Protein AF-0000000087218357 (afdb_homodimer)

Secondary structure (DSSP, 8-state):
--TTHHHHHHHHHHHS----PPPHHHHHHHHHHHHHHHHHHHHHHHHHHHHH-----SS--HHHHHHHHHHHTTEEE-TT--EEE-----/--TTHHHHHHHHHHHS----PPPHHHHHHHHHHHHHHHHHHHHHHHHHHHHH-----SS--HHHHHHHHHHHTTEEE-TT--EEE--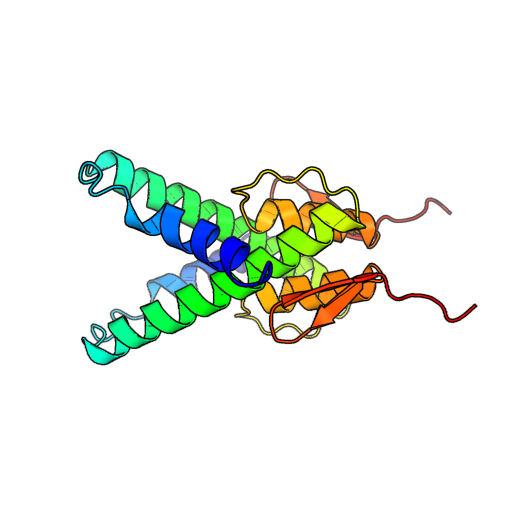---

InterPro domains:
  IPR008540 BES1/BZR1 plant transcription factor, N-terminal [PF05687] (18-88)
  IPR033264 BZR family [PTHR31506] (5-88)

Sequence (180 aa):
MTSGAARAAAAAEAEAGLGRTPTWKERENNKRRERRRRAIAAKIFTGLRALGNYKLPKHCDNNEVLKELCREAGWVVEDDGTTYRKVSARMTSGAARAAAAAEAEAGLGRTPTWKERENNKRRERRRRAIAAKIFTGLRALGNYKLPKHCDNNEVLKELCREAGWVVEDDGTTYRKVSAR

Structure (mmCIF, N/CA/C/O backbone):
data_AF-0000000087218357-model_v1
#
loop_
_entity.id
_entity.type
_entity.pdbx_description
1 polymer 'Protein BZR1 homolog'
#
loop_
_atom_site.group_PDB
_atom_site.id
_atom_site.type_symbol
_atom_site.label_atom_id
_atom_site.label_alt_id
_atom_site.label_comp_id
_atom_site.label_asym_id
_atom_site.label_entity_id
_atom_site.label_seq_id
_atom_site.pdbx_PDB_ins_code
_atom_site.Cartn_x
_atom_site.Cartn_y
_atom_site.Cartn_z
_atom_site.occupancy
_atom_site.B_iso_or_equiv
_atom_site.auth_seq_id
_atom_site.auth_comp_id
_atom_site.auth_asym_id
_atom_site.auth_atom_id
_atom_site.pdbx_PDB_model_num
ATOM 1 N N . MET A 1 1 ? 27.578 4.648 -10.094 1 33.69 1 MET A N 1
ATOM 2 C CA . MET A 1 1 ? 27.125 6.039 -10.156 1 33.69 1 MET A CA 1
ATOM 3 C C . MET A 1 1 ? 25.609 6.109 -10.32 1 33.69 1 MET A C 1
ATOM 5 O O . MET A 1 1 ? 25.031 7.199 -10.297 1 33.69 1 MET A O 1
ATOM 9 N N . THR A 1 2 ? 24.969 5.023 -10.875 1 43.56 2 THR A N 1
ATOM 10 C CA . THR A 1 2 ? 23.609 5.082 -11.383 1 43.56 2 THR A CA 1
ATOM 11 C C . THR A 1 2 ? 22.594 4.891 -10.258 1 43.56 2 THR A C 1
ATOM 13 O O . THR A 1 2 ? 21.391 4.883 -10.492 1 43.56 2 THR A O 1
ATOM 16 N N . SER A 1 3 ? 23.094 4.523 -9.156 1 44.88 3 SER A N 1
ATOM 17 C CA . SER A 1 3 ? 22.219 4.035 -8.102 1 44.88 3 SER A CA 1
ATOM 18 C C . SER A 1 3 ? 21.516 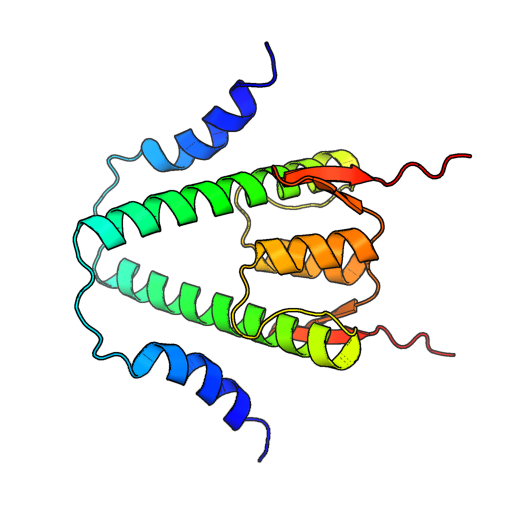5.188 -7.391 1 44.88 3 SER A C 1
ATOM 20 O O . SER A 1 3 ? 20.469 4.992 -6.754 1 44.88 3 SER A O 1
ATOM 22 N N . GLY A 1 4 ? 22.078 6.305 -7.32 1 38.72 4 GLY A N 1
ATOM 23 C CA . GLY A 1 4 ? 21.656 7.453 -6.531 1 38.72 4 GLY A CA 1
ATOM 24 C C . GLY A 1 4 ? 20.484 8.188 -7.133 1 38.72 4 GLY A C 1
ATOM 25 O O . GLY A 1 4 ? 19.766 8.914 -6.43 1 38.72 4 GLY A O 1
ATOM 26 N N . ALA A 1 5 ? 20.453 8.148 -8.523 1 44.22 5 ALA A N 1
ATOM 27 C CA . ALA A 1 5 ? 19.531 9.055 -9.195 1 44.22 5 ALA A CA 1
ATOM 28 C C . ALA A 1 5 ? 18.078 8.656 -8.922 1 44.22 5 ALA A C 1
ATOM 30 O O . ALA A 1 5 ? 17.188 9.5 -8.93 1 44.22 5 ALA A O 1
ATOM 31 N N . ALA A 1 6 ? 17.953 7.281 -8.898 1 40.69 6 ALA A N 1
ATOM 32 C CA . ALA A 1 6 ? 16.578 6.84 -8.781 1 40.69 6 ALA A CA 1
ATOM 33 C C . ALA A 1 6 ? 16.016 7.172 -7.398 1 40.69 6 ALA A C 1
ATOM 35 O O . ALA A 1 6 ? 14.789 7.254 -7.223 1 40.69 6 ALA A O 1
ATOM 36 N N . ARG A 1 7 ? 16.797 7.215 -6.379 1 40.66 7 ARG A N 1
ATOM 37 C CA . ARG A 1 7 ? 16.391 7.609 -5.035 1 40.66 7 ARG A CA 1
ATOM 38 C C . ARG A 1 7 ? 15.93 9.062 -5.004 1 40.66 7 ARG A C 1
ATOM 40 O O . ARG A 1 7 ? 14.953 9.398 -4.328 1 40.66 7 ARG A O 1
ATOM 47 N N . ALA A 1 8 ? 16.719 9.898 -5.664 1 42.72 8 ALA A N 1
ATOM 48 C CA . ALA A 1 8 ? 16.5 11.344 -5.656 1 42.72 8 ALA A CA 1
ATOM 49 C C . ALA A 1 8 ? 15.18 11.703 -6.32 1 42.72 8 ALA A C 1
ATOM 51 O O . ALA A 1 8 ? 14.5 12.641 -5.887 1 42.72 8 ALA A O 1
ATOM 52 N N . ALA A 1 9 ? 14.945 10.914 -7.387 1 42.03 9 ALA A N 1
ATOM 53 C CA . ALA A 1 9 ? 13.773 11.359 -8.141 1 42.03 9 ALA A CA 1
ATOM 54 C C . ALA A 1 9 ? 12.5 11.148 -7.332 1 42.03 9 ALA A C 1
ATOM 56 O O . ALA A 1 9 ? 11.562 11.953 -7.422 1 42.03 9 ALA A O 1
ATOM 57 N N . ALA A 1 10 ? 12.43 10.07 -6.574 1 41.78 10 ALA A N 1
ATOM 58 C CA . ALA A 1 10 ? 11.188 9.852 -5.832 1 41.78 10 ALA A CA 1
ATOM 59 C C . ALA A 1 10 ? 11.016 10.891 -4.73 1 41.78 10 ALA A C 1
ATOM 61 O O . ALA A 1 10 ? 9.898 11.359 -4.48 1 41.78 10 ALA A O 1
ATOM 62 N N . ALA A 1 11 ? 12.125 11.219 -4.039 1 38.56 11 ALA A N 1
ATOM 63 C CA . ALA A 1 11 ? 12.078 12.266 -3.023 1 38.56 11 ALA A CA 1
ATOM 64 C C . ALA A 1 11 ? 11.734 13.617 -3.645 1 38.56 11 ALA A C 1
ATOM 66 O O . ALA A 1 11 ? 11.031 14.422 -3.037 1 38.56 11 ALA A O 1
ATOM 67 N N . ALA A 1 12 ? 12.477 13.906 -4.758 1 41.25 12 ALA A N 1
ATOM 68 C CA . ALA A 1 12 ? 12.305 15.203 -5.398 1 41.25 12 ALA A CA 1
ATOM 69 C C . ALA A 1 12 ? 10.844 15.461 -5.754 1 41.25 12 ALA A C 1
ATOM 71 O O . ALA A 1 12 ? 10.406 16.609 -5.852 1 41.25 12 ALA A O 1
ATOM 72 N N . GLU A 1 13 ? 10.203 14.406 -6.055 1 41.22 13 GLU A N 1
ATOM 73 C CA . GLU A 1 13 ? 8.828 14.75 -6.422 1 41.22 13 GLU A CA 1
ATOM 74 C C . GLU A 1 13 ? 8.062 15.305 -5.223 1 41.22 13 GLU A C 1
ATOM 76 O O . GLU A 1 13 ? 7.117 16.078 -5.391 1 41.22 13 GLU A O 1
ATOM 81 N N . ALA A 1 14 ? 8.398 14.906 -3.998 1 43.09 14 ALA A N 1
ATOM 82 C CA . ALA A 1 14 ? 7.68 15.508 -2.875 1 43.09 14 ALA A CA 1
ATOM 83 C C . ALA A 1 14 ? 8.102 16.969 -2.668 1 43.09 14 ALA A C 1
ATOM 85 O O . ALA A 1 14 ? 7.438 17.719 -1.951 1 43.09 14 ALA A O 1
ATOM 86 N N . GLU A 1 15 ? 9.398 17.281 -2.789 1 40.78 15 GLU A N 1
ATOM 87 C CA . GLU A 1 15 ? 9.945 18.594 -2.426 1 40.78 15 GLU A CA 1
ATOM 88 C C . GLU A 1 15 ? 9.289 19.703 -3.236 1 40.78 15 GLU A C 1
ATOM 90 O O . GLU A 1 15 ? 9.234 20.859 -2.791 1 40.78 15 GLU A O 1
ATOM 95 N N . ALA A 1 16 ? 9.523 19.641 -4.598 1 44.31 16 ALA A N 1
ATOM 96 C CA . ALA A 1 16 ? 9.484 20.922 -5.289 1 44.31 16 ALA A CA 1
ATOM 97 C C . ALA A 1 16 ? 8.336 21.781 -4.766 1 44.31 16 ALA A C 1
ATOM 99 O O . ALA A 1 16 ? 8.398 23.016 -4.84 1 44.31 16 ALA A O 1
ATOM 100 N N . GLY A 1 1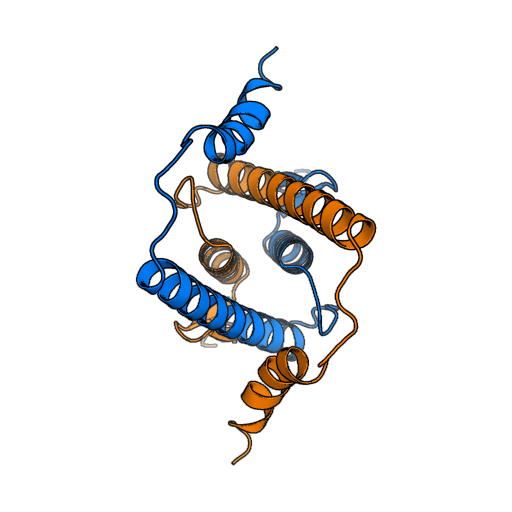7 ? 6.949 21.594 -4.996 1 41.16 17 GLY A N 1
ATOM 101 C CA . GLY A 1 17 ? 6.043 22.703 -5.164 1 41.16 17 GLY A CA 1
ATOM 102 C C . GLY A 1 17 ? 5.832 23.5 -3.891 1 41.16 17 GLY A C 1
ATOM 103 O O . GLY A 1 17 ? 5.406 22.953 -2.873 1 41.16 17 GLY A O 1
ATOM 104 N N . LEU A 1 18 ? 6.637 24.328 -3.484 1 52.28 18 LEU A N 1
ATOM 105 C CA . LEU A 1 18 ? 6.16 25.516 -2.795 1 52.28 18 LEU A CA 1
ATOM 106 C C . LEU A 1 18 ? 4.66 25.703 -3.006 1 52.28 18 LEU A C 1
ATOM 108 O O . LEU A 1 18 ? 4.242 26.594 -3.758 1 52.28 18 LEU A O 1
ATOM 112 N N . GLY A 1 19 ? 4.051 24.672 -3.461 1 58.75 19 GLY A N 1
ATOM 113 C CA . GLY A 1 19 ? 2.73 24.641 -4.07 1 58.75 19 GLY A CA 1
ATOM 114 C C . GLY A 1 19 ? 1.663 25.281 -3.199 1 58.75 19 GLY A C 1
ATOM 115 O O . GLY A 1 19 ? 1.905 25.578 -2.029 1 58.75 19 GLY A O 1
ATOM 116 N N . ARG A 1 20 ? 0.729 25.875 -3.848 1 81.94 20 ARG A N 1
ATOM 117 C CA . ARG A 1 20 ? -0.476 26.469 -3.275 1 81.94 20 ARG A CA 1
ATOM 118 C C . ARG A 1 20 ? -1.025 25.609 -2.143 1 81.94 20 ARG A C 1
ATOM 120 O O . ARG A 1 20 ? -0.917 24.375 -2.18 1 81.94 20 ARG A O 1
ATOM 127 N N . THR A 1 21 ? -1.137 26.359 -1.092 1 88.25 21 THR A N 1
ATOM 128 C CA . THR A 1 21 ? -1.804 25.688 0.011 1 88.25 21 THR A CA 1
ATOM 129 C C . THR A 1 21 ? -3.143 25.109 -0.441 1 88.25 21 THR A C 1
ATOM 131 O O . THR A 1 21 ? -3.934 25.797 -1.09 1 88.25 21 THR A O 1
ATOM 134 N N . PRO A 1 22 ? -3.279 23.891 -0.195 1 87.56 22 PRO A N 1
ATOM 135 C CA . PRO A 1 22 ? -4.574 23.312 -0.557 1 87.56 22 PRO A CA 1
ATOM 136 C C . PRO A 1 22 ? -5.75 24.047 0.081 1 87.56 22 PRO A C 1
ATOM 138 O O . PRO A 1 22 ? -5.625 24.578 1.191 1 87.56 22 PRO A O 1
ATOM 141 N N . THR A 1 23 ? -6.715 24.125 -0.634 1 94.19 23 THR A N 1
ATOM 142 C CA . THR A 1 23 ? -7.949 24.688 -0.096 1 94.19 23 THR A CA 1
ATOM 143 C C . THR A 1 23 ? -8.602 23.719 0.893 1 94.19 23 THR A C 1
ATOM 145 O O . THR A 1 23 ? -8.195 22.562 0.986 1 94.19 23 THR A O 1
ATOM 148 N N . TRP A 1 24 ? -9.484 24.328 1.703 1 93.81 24 TRP A N 1
ATOM 149 C CA . TRP A 1 24 ? -10.234 23.484 2.635 1 93.81 24 TRP A CA 1
ATOM 150 C C . TRP A 1 24 ? -10.906 22.328 1.905 1 93.81 24 TRP A C 1
ATOM 152 O O . TRP A 1 24 ? -10.844 21.188 2.361 1 93.81 24 TRP A O 1
ATOM 162 N N . LYS A 1 25 ? -11.547 22.672 0.76 1 96.19 25 LYS A N 1
ATOM 163 C CA . LYS A 1 25 ? -12.219 21.672 -0.047 1 96.19 25 LYS A CA 1
ATOM 164 C C . LYS A 1 25 ? -11.25 20.562 -0.477 1 96.19 25 LYS A C 1
ATOM 166 O O . LYS A 1 25 ? -11.594 19.391 -0.444 1 96.19 25 LYS A O 1
ATOM 171 N N . GLU A 1 26 ? -10.094 20.844 -0.953 1 93.44 26 GLU A N 1
ATOM 172 C CA . GLU A 1 26 ? -9.07 19.875 -1.363 1 93.44 26 GLU A CA 1
ATOM 173 C C . GLU A 1 26 ? -8.641 19 -0.193 1 93.44 26 GLU A C 1
ATOM 175 O O . GLU A 1 26 ? -8.43 17.797 -0.359 1 93.44 26 GLU A O 1
ATOM 180 N N . ARG A 1 27 ? -8.641 19.578 0.951 1 93.44 27 ARG A N 1
ATOM 181 C CA . ARG A 1 27 ? -8.242 18.812 2.133 1 93.44 27 ARG A CA 1
ATOM 182 C C . ARG A 1 27 ? -9.297 17.781 2.496 1 93.44 27 ARG A C 1
ATOM 184 O O . ARG A 1 27 ? -8.969 16.641 2.846 1 93.44 27 ARG A O 1
ATOM 191 N N . GLU A 1 28 ? -10.445 18.281 2.443 1 94.94 28 GLU A N 1
ATOM 192 C CA . GLU A 1 28 ? -11.547 17.375 2.738 1 94.94 28 GLU A CA 1
ATOM 193 C C . GLU A 1 28 ? -11.617 16.234 1.712 1 94.94 28 GLU A C 1
ATOM 195 O O . GLU A 1 28 ? -11.844 15.086 2.066 1 94.94 28 GLU A O 1
ATOM 200 N N . ASN A 1 29 ? -11.477 16.594 0.501 1 95.81 29 ASN A N 1
ATOM 201 C CA . ASN A 1 29 ? -11.461 15.586 -0.558 1 95.81 29 ASN A CA 1
ATOM 202 C C . ASN A 1 29 ? -10.328 14.578 -0.358 1 95.81 29 ASN A C 1
ATOM 204 O O . ASN A 1 29 ? -10.516 13.375 -0.562 1 95.81 29 ASN A O 1
ATOM 208 N N . ASN A 1 30 ? -9.242 15.078 -0.016 1 91.56 30 ASN A N 1
ATOM 209 C CA . ASN A 1 30 ? -8.102 14.211 0.259 1 91.56 30 ASN A CA 1
ATOM 210 C C . ASN A 1 30 ? -8.406 13.227 1.391 1 91.56 30 ASN A C 1
ATOM 212 O O . ASN A 1 30 ? -8.062 12.047 1.302 1 91.56 30 ASN A O 1
ATOM 216 N N . LYS A 1 31 ? -9.031 13.688 2.389 1 93.75 31 LYS A N 1
ATOM 217 C CA . LYS A 1 31 ? -9.406 12.828 3.508 1 93.75 31 LYS A CA 1
ATOM 218 C C . LYS A 1 31 ? -10.344 11.711 3.059 1 93.75 31 LYS A C 1
ATOM 220 O O . LYS A 1 31 ? -10.18 10.555 3.449 1 93.75 31 LYS A O 1
ATOM 225 N N . ARG A 1 32 ? -11.258 12.102 2.26 1 95.44 32 ARG A N 1
ATOM 226 C CA . ARG A 1 32 ? -12.234 11.141 1.769 1 95.44 32 ARG A CA 1
ATOM 227 C C . ARG A 1 32 ? -11.57 10.078 0.898 1 95.44 32 ARG A C 1
ATOM 229 O O . ARG A 1 32 ? -11.859 8.891 1.029 1 95.44 32 ARG A O 1
ATOM 236 N N . ARG A 1 33 ? -10.75 10.469 0.034 1 93.56 33 ARG A N 1
ATOM 237 C CA . ARG A 1 33 ? -10.039 9.547 -0.845 1 93.56 33 ARG A CA 1
ATOM 238 C C . ARG A 1 33 ? -9.18 8.578 -0.04 1 93.56 33 ARG A C 1
ATOM 240 O O . ARG A 1 33 ? -9.188 7.375 -0.304 1 93.56 33 ARG A O 1
ATOM 247 N N . GLU A 1 34 ? -8.508 9.18 0.936 1 90.88 34 GLU A N 1
ATOM 248 C CA . GLU A 1 34 ? -7.637 8.359 1.773 1 90.88 34 GLU A CA 1
ATOM 249 C C . GLU A 1 34 ? -8.438 7.332 2.566 1 90.88 34 GLU A C 1
ATOM 251 O O . GLU A 1 34 ? -8.023 6.18 2.701 1 90.88 34 GLU A O 1
ATOM 256 N N . ARG A 1 35 ? -9.523 7.758 3.129 1 92.94 35 ARG A N 1
ATOM 257 C CA . ARG A 1 35 ? -10.383 6.836 3.865 1 92.94 35 ARG A CA 1
ATOM 258 C C . ARG A 1 35 ? -10.852 5.695 2.971 1 92.94 35 ARG A C 1
ATOM 260 O O . ARG A 1 35 ? -10.875 4.539 3.393 1 92.94 35 ARG A O 1
ATOM 267 N N . ARG A 1 36 ? -11.242 6.039 1.754 1 93.19 36 ARG A N 1
ATOM 268 C CA . ARG A 1 36 ? -11.672 5.027 0.798 1 93.19 36 ARG A CA 1
ATOM 269 C C . ARG A 1 36 ? -10.547 4.059 0.473 1 93.19 36 ARG A C 1
ATOM 271 O O . ARG A 1 36 ? -10.75 2.842 0.447 1 93.19 36 ARG A O 1
ATOM 278 N N . ARG A 1 37 ? -9.391 4.516 0.181 1 93 37 ARG A N 1
ATOM 279 C CA . ARG A 1 37 ? -8.242 3.678 -0.125 1 93 37 ARG A CA 1
ATOM 280 C C . ARG A 1 37 ? -7.945 2.711 1.017 1 93 37 ARG A C 1
ATOM 282 O O . ARG A 1 37 ? -7.688 1.527 0.786 1 93 37 ARG A O 1
ATOM 289 N N . ARG A 1 38 ? -8.031 3.285 2.215 1 92.25 38 ARG A N 1
ATOM 290 C CA . ARG A 1 38 ? -7.77 2.461 3.391 1 92.25 38 ARG A CA 1
ATOM 291 C C . ARG A 1 38 ? -8.82 1.368 3.541 1 92.25 38 ARG A C 1
ATOM 293 O O . ARG A 1 38 ? -8.508 0.245 3.938 1 92.25 38 ARG A O 1
ATOM 300 N N . ALA A 1 39 ? -10.016 1.711 3.285 1 92.56 39 ALA A N 1
ATOM 301 C CA . ALA A 1 39 ? -11.094 0.728 3.377 1 92.56 39 ALA A CA 1
ATOM 302 C C . ALA A 1 39 ? -10.883 -0.414 2.387 1 92.56 39 ALA A C 1
ATOM 304 O O . ALA A 1 39 ? -11.094 -1.582 2.723 1 92.56 39 ALA A O 1
ATOM 305 N N . ILE A 1 40 ? -10.508 -0.154 1.22 1 92.94 40 ILE A N 1
ATOM 306 C CA . ILE A 1 40 ? -10.25 -1.159 0.195 1 92.94 40 ILE A CA 1
ATOM 307 C C . ILE A 1 40 ? -9.07 -2.035 0.617 1 92.94 40 ILE A C 1
ATOM 309 O O . ILE A 1 40 ? -9.141 -3.264 0.533 1 92.94 40 ILE A O 1
ATOM 313 N N . ALA A 1 41 ? -8.039 -1.436 1.057 1 92.62 41 ALA A N 1
ATOM 314 C CA . ALA A 1 41 ? -6.879 -2.189 1.527 1 92.62 41 ALA A CA 1
ATOM 315 C C . ALA A 1 41 ? -7.266 -3.137 2.66 1 92.62 41 ALA A C 1
ATOM 317 O O . ALA A 1 41 ? -6.84 -4.293 2.68 1 92.62 41 ALA A O 1
ATOM 318 N N . ALA A 1 42 ? -8.008 -2.594 3.557 1 91.38 42 ALA A N 1
ATOM 319 C CA . ALA A 1 42 ? -8.422 -3.414 4.691 1 91.38 42 ALA A CA 1
ATOM 320 C C . ALA A 1 42 ? -9.172 -4.656 4.223 1 91.38 42 ALA A C 1
ATOM 322 O O . ALA A 1 42 ? -8.977 -5.746 4.77 1 91.38 42 ALA A O 1
ATOM 323 N N . LYS A 1 43 ? -9.953 -4.512 3.314 1 91.94 43 LYS A N 1
ATOM 324 C CA . LYS A 1 43 ? -10.711 -5.648 2.791 1 91.94 43 LYS A CA 1
ATOM 325 C C . LYS A 1 43 ? -9.789 -6.637 2.078 1 91.94 43 LYS A C 1
ATOM 327 O O . LYS A 1 43 ? -9.961 -7.852 2.199 1 91.94 43 LYS A O 1
ATOM 332 N N . ILE A 1 44 ? -8.883 -6.156 1.293 1 92.94 44 ILE A N 1
ATOM 333 C CA . ILE A 1 44 ? -7.902 -7.027 0.66 1 92.94 44 ILE A CA 1
ATOM 334 C C . ILE A 1 44 ? -7.16 -7.828 1.728 1 92.94 44 ILE A C 1
ATOM 336 O O . ILE A 1 44 ? -7.043 -9.055 1.625 1 92.94 44 ILE A O 1
ATOM 340 N N . PHE A 1 45 ? -6.793 -7.129 2.76 1 90.81 45 PHE A N 1
ATOM 341 C CA . PHE A 1 45 ? -6.043 -7.773 3.832 1 90.81 45 PHE A CA 1
ATOM 342 C C . PHE A 1 45 ? -6.883 -8.844 4.512 1 90.81 45 PHE A C 1
ATOM 344 O O . PHE A 1 45 ? -6.387 -9.938 4.809 1 90.81 45 PHE A O 1
ATOM 351 N N . THR A 1 46 ? -8.016 -8.508 4.727 1 90.38 46 THR A N 1
ATOM 352 C CA . THR A 1 46 ? -8.922 -9.445 5.375 1 90.38 46 THR A CA 1
ATOM 353 C C . THR A 1 46 ? -9.094 -10.703 4.531 1 90.38 46 THR A C 1
ATOM 355 O O . THR A 1 46 ? -9.047 -11.82 5.055 1 90.38 46 THR A O 1
ATOM 358 N N . GLY A 1 47 ? -9.305 -10.562 3.264 1 91.38 47 GLY A N 1
ATOM 359 C CA . GLY A 1 47 ? -9.43 -11.711 2.381 1 91.38 47 GLY A CA 1
ATOM 360 C C . GLY A 1 47 ? -8.18 -12.57 2.34 1 91.38 47 GLY A C 1
ATOM 361 O O . GLY A 1 47 ? -8.266 -13.797 2.387 1 91.38 47 GLY A O 1
ATOM 362 N N . LEU A 1 48 ? -7.07 -11.93 2.262 1 91.75 48 LEU A N 1
ATOM 363 C CA . LEU A 1 48 ? -5.801 -12.641 2.221 1 91.75 48 LEU A CA 1
ATOM 364 C C . LEU A 1 48 ? -5.566 -13.414 3.514 1 91.75 48 LEU A C 1
ATOM 366 O O . LEU A 1 48 ? -5.098 -14.555 3.486 1 91.75 48 LEU A O 1
ATOM 370 N N . ARG A 1 49 ? -5.891 -12.781 4.602 1 88.94 49 ARG A N 1
ATOM 371 C CA . ARG A 1 49 ? -5.734 -13.438 5.895 1 88.94 49 ARG A CA 1
ATOM 372 C C . ARG A 1 49 ? -6.684 -14.625 6.027 1 88.94 49 ARG A C 1
ATOM 374 O O . ARG A 1 49 ? -6.289 -15.688 6.5 1 88.94 49 ARG A O 1
ATOM 381 N N . ALA A 1 50 ? -7.809 -14.438 5.691 1 88.88 50 ALA A N 1
ATOM 382 C CA . ALA A 1 50 ? -8.859 -15.43 5.906 1 88.88 50 ALA A CA 1
ATOM 383 C C . ALA A 1 50 ? -8.688 -16.625 4.969 1 88.88 50 ALA A C 1
ATOM 385 O O . ALA A 1 50 ? -8.906 -17.766 5.367 1 88.88 50 ALA A O 1
ATOM 386 N N . LEU A 1 51 ? -8.219 -16.328 3.729 1 88.19 51 LEU A N 1
ATOM 387 C CA . LEU A 1 51 ? -8.266 -17.375 2.717 1 88.19 51 LEU A CA 1
ATOM 388 C C . LEU A 1 51 ? -6.863 -17.812 2.332 1 88.19 51 LEU A C 1
ATOM 390 O O . LEU A 1 51 ? -6.688 -18.875 1.726 1 88.19 51 LEU A O 1
ATOM 394 N N . GLY A 1 52 ? -5.809 -17.031 2.578 1 84.12 52 GLY A N 1
ATOM 395 C CA . GLY A 1 52 ? -4.465 -17.328 2.109 1 84.12 52 GLY A CA 1
ATOM 396 C C . GLY A 1 52 ? -3.504 -17.688 3.23 1 84.12 52 GLY A C 1
ATOM 397 O O . GLY A 1 52 ? -2.342 -18.016 2.979 1 84.12 52 GLY A O 1
ATOM 398 N N . ASN A 1 53 ? -3.93 -17.547 4.484 1 79.81 53 ASN A N 1
ATOM 399 C CA . ASN A 1 53 ? -3.092 -17.828 5.645 1 79.81 53 ASN A CA 1
ATOM 400 C C . ASN A 1 53 ? -1.938 -16.828 5.754 1 79.81 53 ASN A C 1
ATOM 402 O O . ASN A 1 53 ? -0.798 -17.219 6.008 1 79.81 53 ASN A O 1
ATOM 406 N N . TYR A 1 54 ? -2.217 -15.695 5.328 1 84.25 54 TYR A N 1
ATOM 407 C CA . TYR A 1 54 ? -1.243 -14.625 5.539 1 84.25 54 TYR A CA 1
ATOM 408 C C . TYR A 1 54 ? -1.132 -14.273 7.016 1 84.25 54 TYR A C 1
ATOM 410 O O . TYR A 1 54 ? -2.139 -13.984 7.668 1 84.25 54 TYR A O 1
ATOM 418 N N . LYS A 1 55 ? 0.032 -14.367 7.539 1 80.5 55 LYS A N 1
ATOM 419 C CA . LYS A 1 55 ? 0.247 -13.992 8.93 1 80.5 55 LYS A CA 1
ATOM 420 C C . LYS A 1 55 ? 0.464 -12.492 9.07 1 80.5 55 LYS A C 1
ATOM 422 O O . LYS A 1 55 ? 1.581 -12.039 9.336 1 80.5 55 LYS A O 1
ATOM 427 N N . LEU A 1 56 ? -0.524 -11.789 8.781 1 81 56 LEU A N 1
ATOM 428 C CA . LEU A 1 56 ? -0.466 -10.336 8.828 1 81 56 LEU A CA 1
ATOM 429 C C . LEU A 1 56 ? -1.214 -9.805 10.047 1 81 56 LEU A C 1
ATOM 431 O O . LEU A 1 56 ? -2.334 -10.234 10.328 1 81 56 LEU A O 1
ATOM 435 N N . PRO A 1 57 ? -0.512 -8.977 10.711 1 77.19 57 PRO A N 1
ATOM 436 C CA . PRO A 1 57 ? -1.245 -8.391 11.844 1 77.19 57 PRO A CA 1
ATOM 437 C C . PRO A 1 57 ? -2.441 -7.551 11.398 1 77.19 57 PRO A C 1
ATOM 439 O O . PRO A 1 57 ? -2.551 -7.203 10.219 1 77.19 57 PRO A O 1
ATOM 442 N N . LYS A 1 58 ? -3.375 -7.266 12.383 1 73.56 58 LYS A N 1
ATOM 443 C CA . LYS A 1 58 ? -4.574 -6.48 12.094 1 73.56 58 LYS A CA 1
ATOM 444 C C . LYS A 1 58 ? -4.207 -5.109 11.539 1 73.56 58 LYS A C 1
ATOM 446 O O . LYS A 1 58 ? -4.832 -4.633 10.586 1 73.56 58 LYS A O 1
ATOM 451 N N . HIS A 1 59 ? -3.209 -4.598 12.195 1 74.12 59 HIS A N 1
ATOM 452 C CA . HIS A 1 59 ? -2.723 -3.309 11.727 1 74.12 59 HIS A CA 1
ATOM 453 C C . HIS A 1 59 ? -1.37 -3.449 11.031 1 74.12 59 HIS A C 1
ATOM 455 O O . HIS A 1 59 ? -0.325 -3.375 11.68 1 74.12 59 HIS A O 1
ATOM 461 N N . CYS A 1 60 ? -1.407 -3.719 9.867 1 76.12 60 CYS A N 1
ATOM 462 C CA . CYS A 1 60 ? -0.157 -3.91 9.133 1 76.12 60 CYS A CA 1
ATOM 463 C C . CYS A 1 60 ? 0.049 -2.807 8.109 1 76.12 60 CYS A C 1
ATOM 465 O O . CYS A 1 60 ? -0.911 -2.16 7.68 1 76.12 60 CYS A O 1
ATOM 467 N N . ASP A 1 61 ? 1.368 -2.564 7.914 1 79.69 61 ASP A N 1
ATOM 468 C CA . ASP A 1 61 ? 1.749 -1.642 6.852 1 79.69 61 ASP A CA 1
ATOM 469 C C . ASP A 1 61 ? 1.61 -2.297 5.48 1 79.69 61 ASP A C 1
ATOM 471 O O . ASP A 1 61 ? 1.693 -3.521 5.359 1 79.69 61 ASP A O 1
ATOM 475 N N . ASN A 1 62 ? 1.278 -1.55 4.605 1 87.38 62 ASN A N 1
ATOM 476 C CA . ASN A 1 62 ? 1.096 -2.02 3.238 1 87.38 62 ASN A CA 1
ATOM 477 C C . ASN A 1 62 ? 2.311 -2.801 2.746 1 87.38 62 ASN A C 1
ATOM 479 O O . ASN A 1 62 ? 2.17 -3.777 2.008 1 87.38 62 ASN A O 1
ATOM 483 N N . ASN A 1 63 ? 3.48 -2.348 3.18 1 90 63 ASN A N 1
ATOM 484 C CA . ASN A 1 63 ? 4.703 -2.979 2.697 1 90 63 ASN A CA 1
ATOM 485 C C . ASN A 1 63 ? 4.801 -4.434 3.148 1 90 63 ASN A C 1
ATOM 487 O O . ASN A 1 63 ? 5.344 -5.273 2.43 1 90 63 ASN A O 1
ATOM 491 N N . GLU A 1 64 ? 4.332 -4.715 4.312 1 89.56 64 GLU A N 1
ATOM 492 C CA . GLU A 1 64 ? 4.324 -6.094 4.789 1 89.56 64 GLU A CA 1
ATOM 493 C C . GLU A 1 64 ? 3.445 -6.977 3.91 1 89.56 64 GLU A C 1
ATOM 495 O O . GLU A 1 64 ? 3.816 -8.109 3.582 1 89.56 64 GLU A O 1
ATOM 500 N N . VAL A 1 65 ? 2.367 -6.512 3.543 1 91.38 65 VAL A N 1
ATOM 501 C CA . VAL A 1 65 ? 1.442 -7.25 2.689 1 91.38 65 VAL A CA 1
ATOM 502 C C . VAL A 1 65 ? 2.037 -7.398 1.291 1 91.38 65 VAL A C 1
ATOM 504 O O . VAL A 1 65 ? 1.982 -8.477 0.698 1 91.38 65 VAL A O 1
ATOM 507 N N . LEU A 1 66 ? 2.605 -6.348 0.861 1 92.81 66 LEU A N 1
ATOM 508 C CA . LEU A 1 66 ? 3.26 -6.387 -0.442 1 92.81 66 LEU A CA 1
ATOM 509 C C . LEU A 1 66 ? 4.355 -7.445 -0.469 1 92.81 66 LEU A C 1
ATOM 511 O O . LEU A 1 66 ? 4.469 -8.203 -1.435 1 92.81 66 LEU A O 1
ATOM 515 N N . LYS A 1 67 ? 5.102 -7.461 0.518 1 92.38 67 LYS A N 1
ATOM 516 C CA . LYS A 1 67 ? 6.188 -8.43 0.603 1 92.38 67 LYS A CA 1
ATOM 517 C C . LYS A 1 67 ? 5.652 -9.859 0.587 1 92.38 67 LYS A C 1
ATOM 519 O O . LYS A 1 67 ? 6.188 -10.727 -0.11 1 92.38 67 LYS A O 1
ATOM 524 N N . GLU A 1 68 ? 4.633 -10.133 1.316 1 92.62 68 GLU A N 1
ATOM 525 C CA . GLU A 1 68 ? 4.043 -11.469 1.371 1 92.62 68 GLU A CA 1
ATOM 526 C C . GLU A 1 68 ? 3.432 -11.859 0.028 1 92.62 68 GLU A C 1
ATOM 528 O O . GLU A 1 68 ? 3.594 -12.992 -0.428 1 92.62 68 GLU A O 1
ATOM 533 N N . LEU A 1 69 ? 2.775 -10.984 -0.553 1 93.44 69 LEU A N 1
ATOM 534 C CA . LEU A 1 69 ? 2.178 -11.242 -1.858 1 93.44 69 LEU A CA 1
ATOM 535 C C . LEU A 1 69 ? 3.254 -11.461 -2.916 1 93.44 69 LEU A C 1
ATOM 537 O O . LEU A 1 69 ? 3.105 -12.32 -3.787 1 93.44 69 LEU A O 1
ATOM 541 N N . CYS A 1 70 ? 4.25 -10.633 -2.863 1 93.81 70 CYS A N 1
ATOM 542 C CA . CYS A 1 70 ? 5.375 -10.836 -3.768 1 93.81 70 CYS A CA 1
ATOM 543 C C . CYS A 1 70 ? 5.949 -12.242 -3.621 1 93.81 70 CYS A C 1
ATOM 545 O O . CYS A 1 70 ? 6.195 -12.922 -4.617 1 93.81 70 CYS A O 1
ATOM 547 N N . ARG A 1 71 ? 6.18 -12.648 -2.482 1 92.56 71 ARG A N 1
ATOM 548 C CA . ARG A 1 71 ? 6.711 -13.984 -2.232 1 92.56 71 ARG A CA 1
ATOM 549 C C . ARG A 1 71 ? 5.816 -15.055 -2.855 1 92.56 71 ARG A C 1
ATOM 551 O O . ARG A 1 71 ? 6.305 -15.969 -3.52 1 92.56 71 ARG A O 1
ATOM 558 N N . GLU A 1 72 ? 4.578 -14.93 -2.627 1 92.75 72 GLU A N 1
ATOM 559 C CA . GLU A 1 72 ? 3.639 -15.898 -3.184 1 92.75 72 GLU A CA 1
ATOM 560 C C . GLU A 1 72 ? 3.656 -15.875 -4.707 1 92.75 72 GLU A C 1
ATOM 562 O O . GLU A 1 72 ? 3.467 -16.906 -5.355 1 92.75 72 GLU A O 1
ATOM 567 N N . ALA A 1 73 ? 3.846 -14.758 -5.203 1 93.25 73 ALA A N 1
ATOM 568 C CA . ALA A 1 73 ? 3.824 -14.602 -6.656 1 93.25 73 ALA A CA 1
ATOM 569 C C . ALA A 1 73 ? 5.172 -14.977 -7.266 1 93.25 73 ALA A C 1
ATOM 571 O O . ALA A 1 73 ? 5.355 -14.891 -8.484 1 93.25 73 ALA A O 1
ATOM 572 N N . GLY A 1 74 ? 6.152 -15.297 -6.441 1 92.88 74 GLY A N 1
ATOM 573 C CA . GLY A 1 74 ? 7.43 -15.773 -6.949 1 92.88 74 GLY A CA 1
ATOM 574 C C . GLY A 1 74 ? 8.484 -14.688 -7.023 1 92.88 74 GLY A C 1
ATOM 575 O O . GLY A 1 74 ? 9.422 -14.781 -7.816 1 92.88 74 GLY A O 1
ATOM 576 N N . TRP A 1 75 ? 8.273 -13.633 -6.258 1 95.31 75 TRP A N 1
ATOM 577 C CA . TRP A 1 75 ? 9.25 -12.547 -6.164 1 95.31 75 TRP A CA 1
ATOM 578 C C . TRP A 1 75 ? 10.023 -12.617 -4.852 1 95.31 75 TRP A C 1
ATOM 580 O O . TRP A 1 75 ? 9.555 -13.219 -3.881 1 95.31 75 TRP A O 1
ATOM 590 N N . VAL A 1 76 ? 11.195 -12.023 -4.891 1 95.19 76 VAL A N 1
ATOM 591 C CA . VAL A 1 76 ? 11.961 -11.789 -3.674 1 95.19 76 VAL A CA 1
ATOM 592 C C . VAL A 1 76 ? 12.016 -10.289 -3.373 1 95.19 76 VAL A C 1
ATOM 594 O O . VAL A 1 76 ? 12.297 -9.484 -4.262 1 95.19 76 VAL A O 1
ATOM 597 N N . VAL A 1 77 ? 11.672 -9.922 -2.188 1 95.31 77 VAL A N 1
ATOM 598 C CA . VAL A 1 77 ? 11.758 -8.531 -1.751 1 95.31 77 VAL A CA 1
ATOM 599 C C . VAL A 1 77 ? 12.75 -8.414 -0.596 1 95.31 77 VAL A C 1
ATOM 601 O O . VAL A 1 77 ? 12.531 -8.977 0.478 1 95.31 77 VAL A O 1
ATOM 604 N N . GLU A 1 78 ? 13.758 -7.664 -0.846 1 95.56 78 GLU A N 1
ATOM 605 C CA . GLU A 1 78 ? 14.742 -7.418 0.205 1 95.56 78 GLU A CA 1
ATOM 606 C C . GLU A 1 78 ? 14.227 -6.395 1.213 1 95.56 78 GLU A C 1
ATOM 608 O O . GLU A 1 78 ? 13.227 -5.719 0.961 1 95.56 78 GLU A O 1
ATOM 613 N N . ASP A 1 79 ? 14.953 -6.199 2.334 1 93 79 ASP A N 1
ATOM 614 C CA . ASP A 1 79 ? 14.516 -5.301 3.398 1 93 79 ASP A CA 1
ATOM 615 C C . ASP A 1 79 ? 14.453 -3.855 2.906 1 93 79 ASP A C 1
ATOM 617 O O . ASP A 1 79 ? 13.648 -3.061 3.404 1 93 79 ASP A O 1
ATOM 621 N N . ASP A 1 80 ? 15.266 -3.559 1.941 1 93.88 80 ASP A N 1
ATOM 622 C CA . ASP A 1 80 ? 15.312 -2.182 1.456 1 93.88 80 ASP A CA 1
ATOM 623 C C . ASP A 1 80 ? 14.305 -1.964 0.329 1 93.88 80 ASP A C 1
ATOM 625 O O . ASP A 1 80 ? 14.211 -0.865 -0.223 1 93.88 80 ASP A O 1
ATOM 629 N N . GLY A 1 81 ? 13.625 -3.062 -0.038 1 95.06 81 GLY A N 1
ATOM 630 C CA . GLY A 1 81 ? 12.602 -2.932 -1.06 1 95.06 81 GLY A CA 1
ATOM 631 C C . GLY A 1 81 ? 13.039 -3.434 -2.42 1 95.06 81 GLY A C 1
ATOM 632 O O . GLY A 1 81 ? 12.234 -3.531 -3.346 1 95.06 81 GLY A O 1
ATOM 633 N N . THR A 1 82 ? 14.336 -3.682 -2.66 1 95.56 82 THR A N 1
ATOM 634 C CA . THR A 1 82 ? 14.789 -4.254 -3.924 1 95.56 82 THR A CA 1
ATOM 635 C C . THR A 1 82 ? 14.016 -5.527 -4.25 1 95.56 82 THR A C 1
ATOM 637 O O . THR A 1 82 ? 13.875 -6.406 -3.398 1 95.56 82 THR A O 1
ATOM 640 N N . THR A 1 83 ? 13.5 -5.605 -5.379 1 94.75 83 THR A N 1
ATOM 641 C CA . THR A 1 83 ? 12.586 -6.672 -5.762 1 94.75 83 THR A CA 1
ATOM 642 C C . THR A 1 83 ? 13.023 -7.312 -7.078 1 94.75 83 THR A C 1
ATOM 644 O O . THR A 1 83 ? 13.297 -6.609 -8.055 1 94.75 83 THR A O 1
ATOM 647 N N . TYR A 1 84 ? 13.172 -8.617 -7.07 1 94.12 84 TYR A N 1
ATOM 648 C CA . TYR A 1 84 ? 13.547 -9.359 -8.266 1 94.12 84 TYR A CA 1
ATOM 649 C C . TYR A 1 84 ? 12.922 -10.75 -8.266 1 94.12 84 TYR A C 1
ATOM 651 O O . TYR A 1 84 ? 12.383 -11.195 -7.254 1 94.12 84 TYR A O 1
ATOM 659 N N . ARG A 1 85 ? 12.906 -11.391 -9.508 1 93 85 ARG A N 1
ATOM 660 C CA . ARG A 1 85 ? 12.32 -12.727 -9.633 1 93 85 ARG A CA 1
ATOM 661 C C . ARG A 1 85 ? 13.219 -13.781 -9.008 1 93 85 ARG A C 1
ATOM 663 O O . ARG A 1 85 ? 14.445 -13.711 -9.117 1 93 85 ARG A O 1
ATOM 670 N N . LYS A 1 86 ? 12.555 -14.688 -8.367 1 86.12 86 LYS A N 1
ATOM 671 C CA . LYS A 1 86 ? 13.312 -15.82 -7.84 1 86.12 86 LYS A CA 1
ATOM 672 C C . LYS A 1 86 ? 13.938 -16.641 -8.969 1 86.12 86 LYS A C 1
ATOM 674 O O . LYS A 1 86 ? 13.242 -17.047 -9.898 1 86.12 86 LYS A O 1
ATOM 679 N N . VAL A 1 87 ? 15.133 -16.5 -9.383 1 72.25 87 VAL A N 1
ATOM 680 C CA . VAL A 1 87 ? 15.797 -17.312 -10.398 1 72.25 87 VAL A CA 1
ATOM 681 C C . VAL A 1 87 ? 15.805 -18.766 -9.969 1 72.25 87 VAL A C 1
ATOM 683 O O . VAL A 1 87 ? 16.25 -19.094 -8.867 1 72.25 87 VAL A O 1
ATOM 686 N N . SER A 1 88 ? 14.789 -19.656 -10.398 1 53.44 88 SER A N 1
ATOM 687 C CA . SER A 1 88 ? 15.008 -21.094 -10.289 1 53.44 88 SER A CA 1
ATOM 688 C C . SER A 1 88 ? 16.406 -21.484 -10.734 1 53.44 88 SER A C 1
ATOM 690 O O . SER A 1 88 ? 16.922 -20.938 -11.711 1 53.44 88 SER A O 1
ATOM 692 N N . ALA A 1 89 ? 17.406 -21.766 -9.867 1 45.25 89 ALA A N 1
ATOM 693 C CA . ALA A 1 89 ? 18.531 -22.578 -10.344 1 45.25 89 ALA A CA 1
ATOM 694 C C . ALA A 1 89 ? 18.062 -23.594 -11.367 1 45.25 89 ALA A C 1
ATOM 696 O O . ALA A 1 89 ? 17.25 -24.469 -11.055 1 45.25 89 ALA A O 1
ATOM 697 N N . ARG A 1 90 ? 17.797 -23.25 -12.531 1 31.12 90 ARG A N 1
ATOM 698 C CA . ARG A 1 90 ? 17.969 -24.391 -13.422 1 31.12 90 ARG A CA 1
ATOM 699 C C . ARG A 1 90 ? 19.344 -25.031 -13.227 1 31.12 90 ARG A C 1
ATOM 701 O O . ARG A 1 90 ? 20.344 -24.328 -13.102 1 31.12 90 ARG A O 1
ATOM 708 N N . MET B 1 1 ? -26.578 -9.562 7.887 1 33.78 1 MET B N 1
ATOM 709 C CA . MET B 1 1 ? -26.359 -8.703 9.047 1 33.78 1 MET B CA 1
ATOM 710 C C . MET B 1 1 ? -24.875 -8.555 9.352 1 33.78 1 MET B C 1
ATOM 712 O O . MET B 1 1 ? -24.5 -7.82 10.266 1 33.78 1 MET B O 1
ATOM 716 N N . THR B 1 2 ? -24.047 -9.531 8.891 1 43.12 2 THR B N 1
ATOM 717 C CA . THR B 1 2 ? -22.688 -9.688 9.391 1 43.12 2 THR B CA 1
ATOM 718 C C . THR B 1 2 ? -21.719 -8.75 8.656 1 43.12 2 THR B C 1
ATOM 720 O O . THR B 1 2 ? -20.516 -8.75 8.922 1 43.12 2 THR B O 1
ATOM 723 N N . SER B 1 3 ? -22.219 -8.164 7.629 1 43.44 3 SER B N 1
ATOM 724 C CA . SER B 1 3 ? -21.344 -7.477 6.695 1 43.44 3 SER B CA 1
ATOM 725 C C . SER B 1 3 ? -20.891 -6.129 7.25 1 43.44 3 SER B C 1
ATOM 727 O O . SER B 1 3 ? -19.859 -5.586 6.828 1 43.44 3 SER B O 1
ATOM 729 N N . GLY B 1 4 ? -21.672 -5.473 8.016 1 38.44 4 GLY B N 1
ATOM 730 C CA . GLY B 1 4 ? -21.5 -4.109 8.492 1 38.44 4 GLY B CA 1
ATOM 731 C C . GLY B 1 4 ? -20.453 -3.973 9.57 1 38.44 4 GLY B C 1
ATOM 732 O O . GLY B 1 4 ? -19.875 -2.9 9.75 1 38.44 4 GLY B O 1
ATOM 733 N N . ALA B 1 5 ? -20.359 -5.086 10.375 1 43.47 5 ALA B N 1
ATOM 734 C CA . ALA B 1 5 ? -19.578 -4.953 11.609 1 43.47 5 ALA B CA 1
ATOM 735 C C . ALA B 1 5 ? -18.094 -4.777 11.297 1 43.47 5 ALA B C 1
ATOM 737 O O . ALA B 1 5 ? -17.375 -4.137 12.062 1 43.47 5 ALA B O 1
ATOM 738 N N . ALA B 1 6 ? -17.734 -5.547 10.203 1 40.22 6 ALA B N 1
ATOM 739 C CA . ALA B 1 6 ? -16.297 -5.516 9.945 1 40.22 6 ALA B CA 1
ATOM 740 C C . ALA B 1 6 ? -15.867 -4.148 9.422 1 40.22 6 ALA B C 1
ATOM 742 O O . ALA B 1 6 ? -14.688 -3.789 9.5 1 40.22 6 ALA B O 1
ATOM 743 N N . ARG B 1 7 ? -16.672 -3.436 8.742 1 39.72 7 ARG B N 1
ATOM 744 C CA . ARG B 1 7 ? -16.406 -2.078 8.281 1 39.72 7 ARG B CA 1
ATOM 745 C C . ARG B 1 7 ? -16.219 -1.126 9.461 1 39.72 7 ARG B C 1
ATOM 747 O O . ARG B 1 7 ? -15.359 -0.249 9.422 1 39.72 7 ARG B O 1
ATOM 754 N N . ALA B 1 8 ? -17.125 -1.284 10.422 1 42.25 8 ALA B N 1
ATOM 755 C CA . ALA B 1 8 ? -17.188 -0.383 11.57 1 42.25 8 ALA B CA 1
ATOM 756 C C . ALA B 1 8 ? -15.93 -0.492 12.422 1 42.25 8 ALA B C 1
ATOM 758 O O . ALA B 1 8 ? -15.445 0.509 12.953 1 42.25 8 ALA B O 1
ATOM 759 N N . ALA B 1 9 ? -15.508 -1.768 12.461 1 41.31 9 ALA B N 1
ATOM 760 C CA . ALA B 1 9 ? -14.414 -1.915 13.414 1 41.31 9 ALA B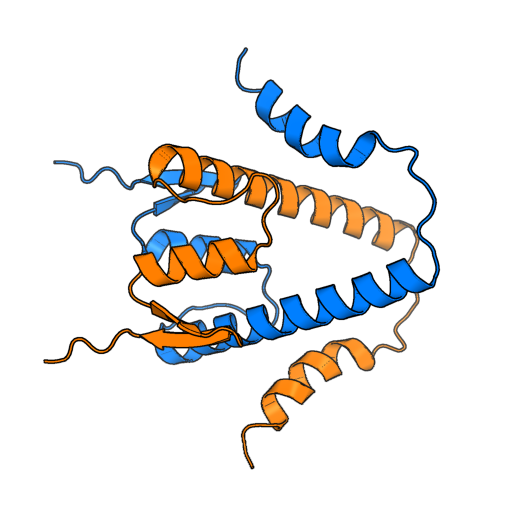 CA 1
ATOM 761 C C . ALA B 1 9 ? -13.148 -1.217 12.906 1 41.31 9 ALA B C 1
ATOM 763 O O . ALA B 1 9 ? -12.375 -0.675 13.695 1 41.31 9 ALA B O 1
ATOM 764 N N . ALA B 1 10 ? -12.922 -1.268 11.602 1 41.22 10 ALA B N 1
ATOM 765 C CA . ALA B 1 10 ? -11.695 -0.629 11.125 1 41.22 10 ALA B CA 1
ATOM 766 C C . ALA B 1 10 ? -11.773 0.888 11.266 1 41.22 10 ALA B C 1
ATOM 768 O O . ALA B 1 10 ? -10.781 1.54 11.609 1 41.22 10 ALA B O 1
ATOM 769 N N . ALA B 1 11 ? -12.961 1.454 10.961 1 38.25 11 ALA B N 1
ATOM 770 C CA . ALA B 1 11 ? -13.148 2.889 11.164 1 38.25 11 ALA B CA 1
ATOM 771 C C . ALA B 1 11 ? -13.023 3.254 12.641 1 38.25 11 ALA B C 1
ATOM 773 O O . ALA B 1 11 ? -12.492 4.312 12.984 1 38.25 11 ALA B O 1
ATOM 774 N N . ALA B 1 12 ? -13.719 2.439 13.461 1 40.94 12 ALA B N 1
ATOM 775 C CA . ALA B 1 12 ? -13.758 2.74 14.891 1 40.94 12 ALA B CA 1
ATOM 776 C C . ALA B 1 12 ? -12.352 2.82 15.469 1 40.94 12 ALA B C 1
ATOM 778 O O . ALA B 1 12 ? -12.125 3.516 16.469 1 40.94 12 ALA B O 1
ATOM 779 N N . GLU B 1 13 ? -11.523 2.033 14.93 1 41.09 13 GLU B N 1
ATOM 780 C CA . GLU B 1 13 ? -10.211 2.172 15.562 1 41.09 13 GLU B CA 1
ATOM 781 C C . GLU B 1 13 ? -9.625 3.557 15.312 1 41.09 13 GLU B C 1
ATOM 783 O O . GLU B 1 13 ? -8.789 4.031 16.078 1 41.09 13 GLU B O 1
ATOM 788 N N . ALA B 1 14 ? -9.984 4.215 14.242 1 43.09 14 ALA B N 1
ATOM 789 C CA . ALA B 1 14 ? -9.461 5.57 14.062 1 43.09 14 ALA B CA 1
ATOM 790 C C . ALA B 1 14 ? -10.117 6.543 15.039 1 43.09 14 ALA B C 1
ATOM 792 O O . ALA B 1 14 ? -9.547 7.582 15.367 1 43.09 14 ALA B O 1
ATOM 793 N N . GLU B 1 15 ? -11.398 6.418 15.289 1 41.38 15 GLU B N 1
ATOM 794 C CA . GLU B 1 15 ? -12.156 7.402 16.062 1 41.38 15 GLU B CA 1
ATOM 795 C C . GLU B 1 15 ? -11.617 7.516 17.484 1 41.38 15 GLU B C 1
ATOM 797 O O . GLU B 1 15 ? -11.727 8.578 18.109 1 41.38 15 GLU B O 1
ATOM 802 N N . ALA B 1 16 ? -11.742 6.367 18.219 1 45.06 16 ALA B N 1
ATOM 803 C CA . ALA B 1 16 ? -11.758 6.578 19.672 1 45.06 16 ALA B CA 1
ATOM 804 C C . ALA B 1 16 ? -10.68 7.578 20.078 1 45.06 16 ALA B C 1
ATOM 806 O O . ALA B 1 16 ? -10.609 7.973 21.25 1 45.06 16 ALA B O 1
ATOM 807 N N . GLY B 1 17 ? -9.383 7.582 19.734 1 41.69 17 GLY B N 1
ATOM 808 C CA . GLY B 1 17 ? -8.453 8.258 20.625 1 41.69 17 GLY B CA 1
ATOM 809 C C . GLY B 1 17 ? -8.625 9.766 20.641 1 41.69 17 GLY B C 1
ATOM 810 O O . GLY B 1 17 ? -8.273 10.438 19.672 1 41.69 17 GLY B O 1
ATOM 811 N N . LEU B 1 18 ? -9.641 10.273 20.953 1 52.44 18 LEU B N 1
ATOM 812 C CA . LEU B 1 18 ? -9.477 11.578 21.578 1 52.44 18 LEU B CA 1
ATOM 813 C C . LEU B 1 18 ? -8.055 11.75 22.109 1 52.44 18 LEU B C 1
ATOM 815 O O . LEU B 1 18 ? -7.836 11.734 23.328 1 52.44 18 LEU B O 1
ATOM 819 N N . GLY B 1 19 ? -7.223 10.836 21.688 1 58.78 19 GLY B N 1
ATOM 820 C CA . GLY B 1 19 ? -5.895 10.578 22.219 1 58.78 19 GLY B CA 1
ATOM 821 C C . GLY B 1 19 ? -5.027 11.82 22.297 1 58.78 19 GLY B C 1
ATOM 822 O O . GLY B 1 19 ? -5.395 12.867 21.781 1 58.78 19 GLY B O 1
ATOM 823 N N . ARG B 1 20 ? -4.16 11.812 23.25 1 81.81 20 ARG B N 1
ATOM 824 C CA . ARG B 1 20 ? -3.127 12.82 23.484 1 81.81 20 ARG B CA 1
ATOM 825 C C . ARG B 1 20 ? -2.537 13.305 22.156 1 81.81 20 ARG B C 1
ATOM 827 O O . ARG B 1 20 ? -2.422 12.531 21.203 1 81.81 20 ARG B O 1
ATOM 834 N N . THR B 1 21 ? -2.656 14.602 22.125 1 88 21 THR B N 1
ATOM 835 C CA . THR B 1 21 ? -1.98 15.188 20.969 1 88 21 THR B CA 1
ATOM 836 C C . THR B 1 21 ? -0.53 14.719 20.906 1 88 21 THR B C 1
ATOM 838 O O . THR B 1 21 ? 0.186 14.742 21.906 1 88 21 THR B O 1
ATOM 841 N N . PRO B 1 22 ? -0.203 14.227 19.812 1 87.69 22 PRO B N 1
ATOM 842 C CA . PRO B 1 22 ? 1.196 13.812 19.688 1 87.69 22 PRO B CA 1
ATOM 843 C C . PRO B 1 22 ? 2.178 14.945 19.984 1 87.69 22 PRO B C 1
ATOM 845 O O . PRO B 1 22 ? 1.879 16.109 19.703 1 87.69 22 PRO B O 1
ATOM 848 N N . THR B 1 23 ? 3.182 14.586 20.562 1 94.19 23 THR B N 1
ATOM 849 C CA . THR B 1 23 ? 4.262 15.547 20.781 1 94.19 23 THR B CA 1
ATOM 850 C C . THR B 1 23 ? 4.969 15.867 19.469 1 94.19 23 THR B C 1
ATOM 852 O O . THR B 1 23 ? 4.758 15.188 18.453 1 94.19 23 THR B O 1
ATOM 855 N N . TRP B 1 24 ? 5.68 17 19.516 1 93.75 24 TRP B N 1
ATOM 856 C CA . TRP B 1 24 ? 6.465 17.359 18.344 1 93.75 24 TRP B CA 1
ATOM 857 C C . TRP B 1 24 ? 7.375 16.219 17.906 1 93.75 24 TRP B C 1
ATOM 859 O O . TRP B 1 24 ? 7.469 15.891 16.719 1 93.75 24 TRP B O 1
ATOM 869 N N . LYS B 1 25 ? 8.055 15.641 18.922 1 96.19 25 LYS B N 1
ATOM 870 C CA . LYS B 1 25 ? 8.953 14.516 18.672 1 96.19 25 LYS B CA 1
ATOM 871 C C . LYS B 1 25 ? 8.219 13.367 17.984 1 96.19 25 LYS B C 1
ATOM 873 O O . LYS B 1 25 ? 8.742 12.758 17.062 1 96.19 25 LYS B O 1
ATOM 878 N N . GLU B 1 26 ? 7.062 12.969 18.406 1 93.31 26 GLU B N 1
ATOM 879 C CA . GLU B 1 26 ? 6.258 11.906 17.812 1 93.31 26 GLU B CA 1
ATOM 880 C C . GLU B 1 26 ? 5.871 12.242 16.375 1 93.31 26 GLU B C 1
ATOM 882 O O . GLU B 1 26 ? 5.875 11.367 15.508 1 93.31 26 GLU B O 1
ATOM 887 N N . ARG B 1 27 ? 5.68 13.484 16.141 1 93.19 27 ARG B N 1
ATOM 888 C CA . ARG B 1 27 ? 5.312 13.906 14.797 1 93.19 27 ARG B CA 1
ATOM 889 C C . ARG B 1 27 ? 6.488 13.75 13.836 1 93.19 27 ARG B C 1
ATOM 891 O O . ARG B 1 27 ? 6.316 13.305 12.703 1 93.19 27 ARG B O 1
ATOM 898 N N . GLU B 1 28 ? 7.559 14.188 14.359 1 94.88 28 GLU B N 1
ATOM 899 C CA . GLU B 1 28 ? 8.766 14.062 13.539 1 94.88 28 GLU B CA 1
ATOM 900 C C . GLU B 1 28 ? 9.094 12.594 13.273 1 94.88 28 GLU B C 1
ATOM 902 O O . GLU B 1 28 ? 9.477 12.234 12.156 1 94.88 28 GLU B O 1
ATOM 907 N N . ASN B 1 29 ? 8.992 11.836 14.266 1 95.81 29 ASN B N 1
ATOM 908 C CA . ASN B 1 29 ? 9.227 10.406 14.109 1 95.81 29 ASN B CA 1
ATOM 909 C C . ASN B 1 29 ? 8.258 9.781 13.109 1 95.81 29 ASN B C 1
ATOM 911 O O . ASN B 1 29 ? 8.656 8.938 12.297 1 95.81 29 ASN B O 1
ATOM 915 N N . ASN B 1 30 ? 7.082 10.156 13.227 1 91.44 30 ASN B N 1
ATOM 916 C CA . ASN B 1 30 ? 6.078 9.672 12.289 1 91.44 30 ASN B CA 1
ATOM 917 C C . ASN B 1 30 ? 6.434 10.031 10.844 1 91.44 30 ASN B C 1
ATOM 919 O O . ASN B 1 30 ? 6.297 9.211 9.938 1 91.44 30 ASN B O 1
ATOM 923 N N . LYS B 1 31 ? 6.895 11.195 10.648 1 93.62 31 LYS B N 1
ATOM 924 C CA . LYS B 1 31 ? 7.301 11.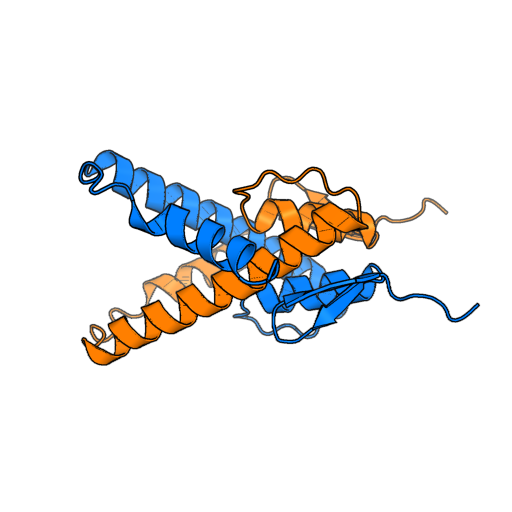633 9.312 1 93.62 31 LYS B CA 1
ATOM 925 C C . LYS B 1 31 ? 8.445 10.773 8.773 1 93.62 31 LYS B C 1
ATOM 927 O O . LYS B 1 31 ? 8.43 10.375 7.613 1 93.62 31 LYS B O 1
ATOM 932 N N . ARG B 1 32 ? 9.352 10.539 9.633 1 95.5 32 ARG B N 1
ATOM 933 C CA . ARG B 1 32 ? 10.508 9.742 9.242 1 95.5 32 ARG B CA 1
ATOM 934 C C . ARG B 1 32 ? 10.102 8.32 8.883 1 95.5 32 ARG B C 1
ATOM 936 O O . ARG B 1 32 ? 10.57 7.77 7.887 1 95.5 32 ARG B O 1
ATOM 943 N N . ARG B 1 33 ? 9.305 7.742 9.664 1 93.5 33 ARG B N 1
ATOM 944 C CA . ARG B 1 33 ? 8.828 6.383 9.414 1 93.5 33 ARG B CA 1
ATOM 945 C C . ARG B 1 33 ? 8.07 6.301 8.086 1 93.5 33 ARG B C 1
ATOM 947 O O . ARG B 1 33 ? 8.297 5.383 7.301 1 93.5 33 ARG B O 1
ATOM 954 N N . GLU B 1 34 ? 7.223 7.301 7.918 1 90.81 34 GLU B N 1
ATOM 955 C CA . GLU B 1 34 ? 6.43 7.332 6.691 1 90.81 34 GLU B CA 1
ATOM 956 C C . GLU B 1 34 ? 7.32 7.488 5.465 1 90.81 34 GLU B C 1
ATOM 958 O O . GLU B 1 34 ? 7.086 6.844 4.438 1 90.81 34 GLU B O 1
ATOM 963 N N . ARG B 1 35 ? 8.266 8.367 5.539 1 93.19 35 ARG B N 1
ATOM 964 C CA . ARG B 1 35 ? 9.203 8.547 4.43 1 93.19 35 ARG B CA 1
ATOM 965 C C . ARG B 1 35 ? 9.922 7.246 4.113 1 93.19 35 ARG B C 1
ATOM 967 O O . ARG B 1 35 ? 10.102 6.895 2.943 1 93.19 35 ARG B O 1
ATOM 974 N N . ARG B 1 36 ? 10.367 6.547 5.152 1 93.19 36 ARG B N 1
ATOM 975 C CA . ARG B 1 36 ? 11.039 5.266 4.969 1 93.19 36 ARG B CA 1
ATOM 976 C C . ARG B 1 36 ? 10.109 4.25 4.309 1 93.19 36 ARG B C 1
ATOM 978 O O . ARG B 1 36 ? 10.516 3.545 3.383 1 93.19 36 ARG B O 1
ATOM 985 N N . ARG B 1 37 ? 8.93 4.098 4.746 1 92.94 37 ARG B N 1
ATOM 986 C CA . ARG B 1 37 ? 7.953 3.172 4.184 1 92.94 37 ARG B CA 1
ATOM 987 C C . ARG B 1 37 ? 7.727 3.453 2.699 1 92.94 37 ARG B C 1
ATOM 989 O O . ARG B 1 37 ? 7.684 2.527 1.887 1 92.94 37 ARG B O 1
ATOM 996 N N . ARG B 1 38 ? 7.625 4.754 2.436 1 92.25 38 ARG B N 1
ATOM 997 C CA . ARG B 1 38 ? 7.402 5.148 1.048 1 92.25 38 ARG B CA 1
ATOM 998 C C . ARG B 1 38 ? 8.602 4.793 0.178 1 92.25 38 ARG B C 1
ATOM 1000 O O . ARG B 1 38 ? 8.438 4.391 -0.976 1 92.25 38 ARG B O 1
ATOM 1007 N N . ALA B 1 39 ? 9.75 4.996 0.708 1 92.56 39 ALA B N 1
ATOM 1008 C CA . ALA B 1 39 ? 10.961 4.664 -0.038 1 92.56 39 ALA B CA 1
ATOM 1009 C C . ALA B 1 39 ? 11.016 3.172 -0.354 1 92.56 39 ALA B C 1
ATOM 1011 O O . ALA B 1 39 ? 11.383 2.779 -1.463 1 92.56 39 ALA B O 1
ATOM 1012 N N . ILE B 1 40 ? 10.695 2.342 0.524 1 92.94 40 ILE B N 1
ATOM 1013 C CA . ILE B 1 40 ? 10.688 0.896 0.333 1 92.94 40 ILE B CA 1
ATOM 1014 C C . ILE B 1 40 ? 9.633 0.519 -0.708 1 92.94 40 ILE B C 1
ATOM 1016 O O . ILE B 1 40 ? 9.906 -0.262 -1.622 1 92.94 40 ILE B O 1
ATOM 1020 N N . ALA B 1 41 ? 8.484 1.056 -0.592 1 92.69 41 ALA B N 1
ATOM 1021 C CA . ALA B 1 41 ? 7.43 0.794 -1.564 1 92.69 41 ALA B CA 1
ATOM 1022 C C . ALA B 1 41 ? 7.871 1.187 -2.973 1 92.69 41 ALA B C 1
ATOM 1024 O O . ALA B 1 41 ? 7.637 0.447 -3.932 1 92.69 41 ALA B O 1
ATOM 1025 N N . ALA B 1 42 ? 8.438 2.332 -3.029 1 91.5 42 ALA B N 1
ATOM 1026 C CA . ALA B 1 42 ? 8.891 2.811 -4.336 1 91.5 42 ALA B CA 1
ATOM 1027 C C . ALA B 1 42 ? 9.867 1.829 -4.973 1 91.5 42 ALA B C 1
ATOM 1029 O O . ALA B 1 42 ? 9.805 1.58 -6.18 1 91.5 42 ALA B O 1
ATOM 1030 N N . LYS B 1 43 ? 10.688 1.322 -4.242 1 91.94 43 LYS B N 1
ATOM 1031 C CA . LYS B 1 43 ? 11.656 0.36 -4.762 1 91.94 43 LYS B CA 1
ATOM 1032 C C . LYS B 1 43 ? 10.969 -0.937 -5.184 1 91.94 43 LYS B C 1
ATOM 1034 O O . LYS B 1 43 ? 11.32 -1.53 -6.203 1 91.94 43 LYS B O 1
ATOM 1039 N N . ILE B 1 44 ? 10.062 -1.413 -4.41 1 92.94 44 ILE B N 1
ATOM 1040 C CA . ILE B 1 44 ? 9.289 -2.59 -4.789 1 92.94 44 ILE B CA 1
ATOM 1041 C C . ILE B 1 44 ? 8.602 -2.342 -6.129 1 92.94 44 ILE B C 1
ATOM 1043 O O . ILE B 1 44 ? 8.695 -3.164 -7.043 1 92.94 44 ILE B O 1
ATOM 1047 N N . PHE B 1 45 ? 8.039 -1.177 -6.23 1 90.94 45 PHE B N 1
ATOM 1048 C CA . PHE B 1 45 ? 7.324 -0.832 -7.453 1 90.94 45 PHE B CA 1
ATOM 1049 C C . PHE B 1 45 ? 8.273 -0.799 -8.648 1 90.94 45 PHE B C 1
ATOM 1051 O O . PHE B 1 45 ? 7.934 -1.29 -9.727 1 90.94 45 PHE B O 1
ATOM 1058 N N . THR B 1 46 ? 9.297 -0.242 -8.414 1 90.56 46 THR B N 1
ATOM 1059 C CA . THR B 1 46 ? 10.297 -0.138 -9.477 1 90.56 46 THR B CA 1
ATOM 1060 C C . THR B 1 46 ? 10.734 -1.523 -9.938 1 90.56 46 THR B C 1
ATOM 1062 O O . THR B 1 46 ? 10.836 -1.778 -11.141 1 90.56 46 THR B O 1
ATOM 1065 N N . GLY B 1 47 ? 11.031 -2.41 -9.039 1 91.38 47 GLY B N 1
ATOM 1066 C CA . GLY B 1 47 ? 11.422 -3.77 -9.398 1 91.38 47 GLY B CA 1
ATOM 1067 C C . GLY B 1 47 ? 10.336 -4.516 -10.156 1 91.38 47 GLY B C 1
ATOM 1068 O O . GLY B 1 47 ? 10.617 -5.199 -11.141 1 91.38 47 GLY B O 1
ATOM 1069 N N . LEU B 1 48 ? 9.148 -4.367 -9.695 1 91.81 48 LEU B N 1
ATOM 1070 C CA . LEU B 1 48 ? 8.016 -5.031 -10.344 1 91.81 48 LEU B CA 1
ATOM 1071 C C . LEU B 1 48 ? 7.812 -4.508 -11.758 1 91.81 48 LEU B C 1
ATOM 1073 O O . LEU B 1 48 ? 7.543 -5.281 -12.68 1 91.81 48 LEU B O 1
ATOM 1077 N N . ARG B 1 49 ? 7.941 -3.229 -11.891 1 89.12 49 ARG B N 1
ATOM 1078 C CA . ARG B 1 49 ? 7.793 -2.623 -13.203 1 89.12 49 ARG B CA 1
ATOM 1079 C C . ARG B 1 49 ? 8.914 -3.074 -14.141 1 89.12 49 ARG B C 1
ATOM 1081 O O . ARG B 1 49 ? 8.656 -3.402 -15.305 1 89.12 49 ARG B O 1
ATOM 1088 N N . ALA B 1 50 ? 10.023 -3.041 -13.695 1 88.94 50 ALA B N 1
ATOM 1089 C CA . ALA B 1 50 ? 11.203 -3.293 -14.523 1 88.94 50 ALA B CA 1
ATOM 1090 C C . ALA B 1 50 ? 11.297 -4.766 -14.906 1 88.94 50 ALA B C 1
ATOM 1092 O O . ALA B 1 50 ? 11.664 -5.098 -16.031 1 88.94 50 ALA B O 1
ATOM 1093 N N . LEU B 1 51 ? 10.875 -5.652 -13.961 1 88.25 51 LEU B N 1
ATOM 1094 C CA . LEU B 1 51 ? 11.164 -7.066 -14.172 1 88.25 51 LEU B CA 1
ATOM 1095 C C . LEU B 1 51 ? 9.883 -7.855 -14.414 1 88.25 51 LEU B C 1
ATOM 1097 O O . LEU B 1 51 ? 9.922 -8.984 -14.906 1 88.25 51 LEU B O 1
ATOM 1101 N N . GLY B 1 52 ? 8.703 -7.355 -14.008 1 84.5 52 GLY B N 1
ATOM 1102 C CA . GLY B 1 52 ? 7.465 -8.117 -14.07 1 84.5 52 GLY B CA 1
ATOM 1103 C C . GLY B 1 52 ? 6.488 -7.586 -15.102 1 84.5 52 GLY B C 1
ATOM 1104 O O . GLY B 1 52 ? 5.414 -8.156 -15.289 1 84.5 52 GLY B O 1
ATOM 1105 N N . ASN B 1 53 ? 6.785 -6.457 -15.734 1 80.44 53 ASN B N 1
ATOM 1106 C CA . ASN B 1 53 ? 5.91 -5.836 -16.719 1 80.44 53 ASN B CA 1
ATOM 1107 C C . ASN B 1 53 ? 4.613 -5.34 -16.094 1 80.44 53 ASN B C 1
ATOM 1109 O O . ASN B 1 53 ? 3.531 -5.547 -16.641 1 80.44 53 ASN B O 1
ATOM 1113 N N . TYR B 1 54 ? 4.723 -4.953 -14.922 1 84.62 54 TYR B N 1
ATOM 1114 C CA . TYR B 1 54 ? 3.582 -4.305 -14.281 1 84.62 54 TYR B CA 1
ATOM 1115 C C . TYR B 1 54 ? 3.309 -2.941 -14.898 1 84.62 54 TYR B C 1
ATOM 1117 O O . TYR B 1 54 ? 4.203 -2.096 -14.977 1 84.62 54 TYR B O 1
ATOM 1125 N N . LYS B 1 55 ? 2.15 -2.781 -15.398 1 80.69 55 LYS B N 1
ATOM 1126 C CA . LYS B 1 55 ? 1.778 -1.488 -15.961 1 80.69 55 LYS B CA 1
ATOM 1127 C C . LYS B 1 55 ? 1.309 -0.527 -14.875 1 80.69 55 LYS B C 1
ATOM 1129 O O . LYS B 1 55 ? 0.118 -0.222 -14.781 1 80.69 55 LYS B O 1
ATOM 1134 N N . LEU B 1 56 ? 2.18 -0.176 -14.055 1 81.44 56 LEU B N 1
ATOM 1135 C CA . LEU B 1 56 ? 1.881 0.715 -12.938 1 81.44 56 LEU B CA 1
ATOM 1136 C C . LEU B 1 56 ? 2.439 2.111 -13.195 1 81.44 56 LEU B C 1
ATOM 1138 O O . LEU B 1 56 ? 3.594 2.258 -13.602 1 81.44 56 LEU B O 1
ATOM 1142 N N . PRO B 1 57 ? 1.565 3.018 -13.008 1 78.12 57 PRO B N 1
ATOM 1143 C CA . PRO B 1 57 ? 2.111 4.367 -13.164 1 78.12 57 PRO B CA 1
ATOM 1144 C C . PRO B 1 57 ? 3.184 4.695 -12.133 1 78.12 57 PRO B C 1
ATOM 1146 O O . PRO B 1 57 ? 3.312 3.992 -11.125 1 78.12 57 PRO B O 1
ATOM 1149 N N . LYS B 1 58 ? 3.996 5.789 -12.43 1 73.94 58 LYS B N 1
ATOM 1150 C CA . LYS B 1 58 ? 5.066 6.215 -11.523 1 73.94 58 LYS B CA 1
ATOM 1151 C C . LYS B 1 58 ? 4.52 6.527 -10.133 1 73.94 58 LYS B C 1
ATOM 1153 O O . LYS B 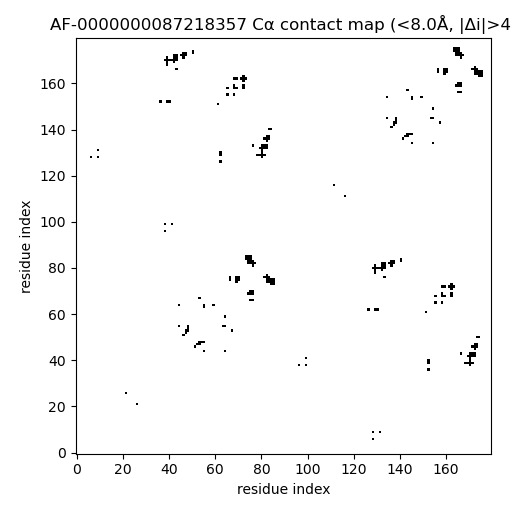1 58 ? 5.117 6.145 -9.125 1 73.94 58 LYS B O 1
ATOM 1158 N N . HIS B 1 59 ? 3.418 7.203 -10.219 1 74.75 59 HIS B N 1
ATOM 1159 C CA . HIS B 1 59 ? 2.754 7.512 -8.961 1 74.75 59 HIS B CA 1
ATOM 1160 C C . HIS B 1 59 ? 1.497 6.668 -8.781 1 74.75 59 HIS B C 1
ATOM 1162 O O . HIS B 1 59 ? 0.417 7.047 -9.234 1 74.75 59 HIS B O 1
ATOM 1168 N N . CYS B 1 60 ? 1.648 5.602 -8.273 1 76.5 60 CYS B N 1
ATOM 1169 C CA . CYS B 1 60 ? 0.503 4.715 -8.094 1 76.5 60 CYS B CA 1
ATOM 1170 C C . CYS B 1 60 ? 0.191 4.52 -6.617 1 76.5 60 CYS B C 1
ATOM 1172 O O . CYS B 1 60 ? 1.057 4.723 -5.766 1 76.5 60 CYS B O 1
ATOM 1174 N N . ASP B 1 61 ? -1.128 4.301 -6.43 1 80.25 61 ASP B N 1
ATOM 1175 C CA . ASP B 1 61 ? -1.583 3.943 -5.09 1 80.25 61 ASP B CA 1
ATOM 1176 C C . ASP B 1 61 ? -1.225 2.498 -4.754 1 80.25 61 ASP B C 1
ATOM 1178 O O . ASP B 1 61 ? -1.108 1.658 -5.648 1 80.25 61 ASP B O 1
ATOM 1182 N N . ASN B 1 62 ? -0.948 2.301 -3.602 1 87.56 62 ASN B N 1
ATOM 1183 C CA . ASN B 1 62 ? -0.579 0.974 -3.121 1 87.56 62 ASN B CA 1
ATOM 1184 C C . ASN B 1 62 ? -1.604 -0.078 -3.533 1 87.56 62 ASN B C 1
ATOM 1186 O O . ASN B 1 62 ? -1.245 -1.215 -3.844 1 87.56 62 ASN B O 1
ATOM 1190 N N . ASN B 1 63 ? -2.861 0.346 -3.531 1 90 63 ASN B N 1
ATOM 1191 C CA . ASN B 1 63 ? -3.924 -0.607 -3.832 1 90 63 ASN B CA 1
ATOM 1192 C C . ASN B 1 63 ? -3.822 -1.128 -5.262 1 90 63 ASN B C 1
ATOM 1194 O O . ASN B 1 63 ? -4.164 -2.281 -5.535 1 90 63 ASN B O 1
ATOM 1198 N N . GLU B 1 64 ? -3.414 -0.301 -6.156 1 89.81 64 GLU B N 1
ATOM 1199 C CA . GLU B 1 64 ? -3.229 -0.742 -7.535 1 89.81 64 GLU B CA 1
ATOM 1200 C C . GLU B 1 64 ? -2.146 -1.814 -7.629 1 89.81 64 GLU B C 1
ATOM 1202 O O . GLU B 1 64 ? -2.303 -2.799 -8.352 1 89.81 64 GLU B O 1
ATOM 1207 N N . VAL B 1 65 ? -1.127 -1.652 -6.953 1 91.5 65 VAL B N 1
ATOM 1208 C CA . VAL B 1 65 ? -0.03 -2.615 -6.941 1 91.5 65 VAL B CA 1
ATOM 1209 C C . VAL B 1 65 ? -0.48 -3.902 -6.258 1 91.5 65 VAL B C 1
ATOM 1211 O O . VAL B 1 65 ? -0.207 -5 -6.746 1 91.5 65 VAL B O 1
ATOM 1214 N N . LEU B 1 66 ? -1.168 -3.713 -5.215 1 92.88 66 LEU B N 1
ATOM 1215 C CA . LEU B 1 66 ? -1.7 -4.871 -4.5 1 92.88 66 LEU B CA 1
ATOM 1216 C C . LEU B 1 66 ? -2.605 -5.699 -5.41 1 92.88 66 LEU B C 1
ATOM 1218 O O . LEU B 1 66 ? -2.516 -6.926 -5.43 1 92.88 66 LEU B O 1
ATOM 1222 N N . LYS B 1 67 ? -3.416 -5.062 -6.082 1 92.44 67 LYS B N 1
ATOM 1223 C CA . LYS B 1 67 ? -4.336 -5.746 -6.984 1 92.44 67 LYS B CA 1
ATOM 1224 C C . LYS B 1 67 ? -3.576 -6.516 -8.062 1 92.44 67 LYS B C 1
ATOM 1226 O O . LYS B 1 67 ? -3.912 -7.664 -8.367 1 92.44 67 LYS B O 1
ATOM 1231 N N . GLU B 1 68 ? -2.6 -5.926 -8.641 1 92.62 68 GLU B N 1
ATOM 1232 C CA . GLU B 1 68 ? -1.811 -6.578 -9.68 1 92.62 68 GLU B CA 1
ATOM 1233 C C . GLU B 1 68 ? -1.038 -7.77 -9.117 1 92.62 68 GLU B C 1
ATOM 1235 O O . GLU B 1 68 ? -0.975 -8.828 -9.75 1 92.62 68 GLU B O 1
ATOM 1240 N N . LEU B 1 69 ? -0.485 -7.602 -8.023 1 93.5 69 LEU B N 1
ATOM 1241 C CA . LEU B 1 69 ? 0.251 -8.688 -7.387 1 93.5 69 LEU B CA 1
ATOM 1242 C C . LEU B 1 69 ? -0.685 -9.828 -7.004 1 93.5 69 LEU B C 1
ATOM 1244 O O . LEU B 1 69 ? -0.33 -11 -7.141 1 93.5 69 LEU B O 1
ATOM 1248 N N . CYS B 1 70 ? -1.79 -9.461 -6.457 1 93.81 70 CYS B N 1
ATOM 1249 C CA . CYS B 1 70 ? -2.793 -10.477 -6.152 1 93.81 70 CYS B CA 1
ATOM 1250 C C . CYS B 1 70 ? -3.148 -11.289 -7.395 1 93.81 70 CYS B C 1
ATOM 1252 O O . CYS B 1 70 ? -3.201 -12.516 -7.344 1 93.81 70 CYS B O 1
ATOM 1254 N N . ARG B 1 71 ? -3.41 -10.672 -8.43 1 92.62 71 ARG B N 1
ATOM 1255 C CA . ARG B 1 71 ? -3.738 -11.352 -9.68 1 92.62 71 ARG B CA 1
ATOM 1256 C C . ARG B 1 71 ? -2.641 -12.328 -10.078 1 92.62 71 ARG B C 1
ATOM 1258 O O . ARG B 1 71 ? -2.924 -13.477 -10.43 1 92.62 71 ARG B O 1
ATOM 1265 N N . GLU B 1 72 ? -1.458 -11.875 -10.023 1 92.81 72 GLU B N 1
ATOM 1266 C CA . GLU B 1 72 ? -0.338 -12.742 -10.375 1 92.81 72 GLU B CA 1
ATOM 1267 C C . GLU B 1 72 ? -0.237 -13.93 -9.43 1 92.81 72 GLU B C 1
ATOM 1269 O O . GLU B 1 72 ? 0.165 -15.023 -9.836 1 92.81 72 GLU B O 1
ATOM 1274 N N . ALA B 1 73 ? -0.558 -13.688 -8.258 1 93.31 73 ALA B N 1
ATOM 1275 C CA . ALA B 1 73 ? -0.445 -14.734 -7.246 1 93.31 73 ALA B CA 1
ATOM 1276 C C . ALA B 1 73 ? -1.662 -15.656 -7.273 1 93.31 73 ALA B C 1
ATOM 1278 O O . ALA B 1 73 ? -1.759 -16.594 -6.477 1 93.31 73 ALA B O 1
ATOM 1279 N N . GLY B 1 74 ? -2.639 -15.367 -8.109 1 92.94 74 GLY B N 1
ATOM 1280 C CA . GLY B 1 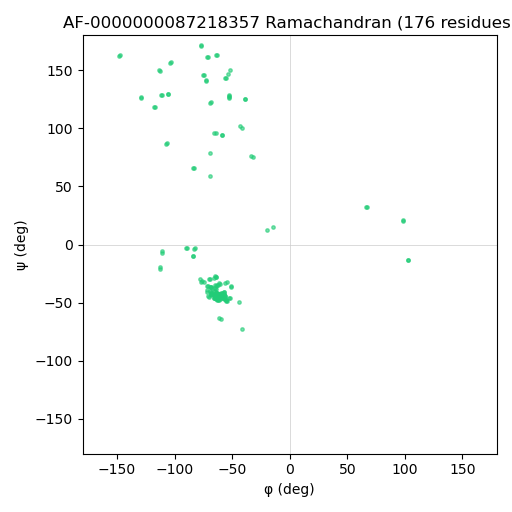74 ? -3.775 -16.266 -8.273 1 92.94 74 GLY B CA 1
ATOM 1281 C C . GLY B 1 74 ? -4.984 -15.844 -7.461 1 92.94 74 GLY B C 1
ATOM 1282 O O . GLY B 1 74 ? -5.832 -16.672 -7.129 1 92.94 74 GLY B O 1
ATOM 1283 N N . TRP B 1 75 ? -5.008 -14.578 -7.074 1 95.38 75 TRP B N 1
ATOM 1284 C CA . TRP B 1 75 ? -6.148 -14.016 -6.355 1 95.38 75 TRP B CA 1
ATOM 1285 C C . TRP B 1 75 ? -7.004 -13.156 -7.277 1 95.38 75 TRP B C 1
ATOM 1287 O O . TRP B 1 75 ? -6.527 -12.672 -8.305 1 95.38 75 TRP B O 1
ATOM 1297 N N . VAL B 1 76 ? -8.258 -13.016 -6.867 1 95.25 76 VAL B N 1
ATOM 1298 C CA . VAL B 1 76 ? -9.148 -12.039 -7.488 1 95.25 76 VAL B CA 1
ATOM 1299 C C . VAL B 1 76 ? -9.461 -10.922 -6.496 1 95.25 76 VAL B C 1
ATOM 1301 O O . VAL B 1 76 ? -9.797 -11.188 -5.34 1 95.25 76 VAL B O 1
ATOM 1304 N N . VAL B 1 77 ? -9.273 -9.711 -6.902 1 95.44 77 VAL B N 1
ATOM 1305 C CA . VAL B 1 77 ? -9.617 -8.555 -6.078 1 95.44 77 VAL B CA 1
ATOM 1306 C C . VAL B 1 77 ? -10.695 -7.73 -6.773 1 95.44 77 VAL B C 1
ATOM 1308 O O . VAL B 1 77 ? -10.469 -7.184 -7.855 1 95.44 77 VAL B O 1
ATOM 1311 N N . GLU B 1 78 ? -11.797 -7.641 -6.113 1 95.69 78 GLU B N 1
ATOM 1312 C CA . GLU B 1 78 ? -12.883 -6.824 -6.637 1 95.69 78 GLU B CA 1
ATOM 1313 C C . GLU B 1 78 ? -12.625 -5.336 -6.398 1 95.69 78 GLU B C 1
ATOM 1315 O O . GLU B 1 78 ? -11.734 -4.973 -5.633 1 95.69 78 GLU B O 1
ATOM 1320 N N . ASP B 1 79 ? -13.461 -4.457 -6.992 1 93.12 79 ASP B N 1
ATOM 1321 C CA . ASP B 1 79 ? -13.258 -3.016 -6.895 1 93.12 79 ASP B CA 1
ATOM 1322 C C . ASP B 1 79 ? -13.391 -2.537 -5.453 1 93.12 79 ASP B C 1
ATOM 1324 O O . ASP B 1 79 ? -12.773 -1.541 -5.066 1 93.12 79 ASP B O 1
ATOM 1328 N N . ASP B 1 80 ? -14.156 -3.246 -4.684 1 93.88 80 ASP B N 1
ATOM 1329 C CA . ASP B 1 80 ? -14.383 -2.818 -3.307 1 93.88 80 ASP B CA 1
ATOM 1330 C C . ASP B 1 80 ? -13.336 -3.418 -2.369 1 93.88 80 ASP B C 1
ATOM 1332 O O . ASP B 1 80 ? -13.367 -3.176 -1.16 1 93.88 80 ASP B O 1
ATOM 1336 N N . GLY B 1 81 ? -12.461 -4.25 -2.957 1 95.19 81 GLY B N 1
ATOM 1337 C CA . GLY B 1 81 ? -11.391 -4.812 -2.152 1 95.19 81 GLY B CA 1
ATOM 1338 C C . GLY B 1 81 ? -11.641 -6.254 -1.753 1 95.19 81 GLY B C 1
ATOM 1339 O O . GLY B 1 81 ? -10.758 -6.914 -1.202 1 95.19 81 GLY B O 1
ATOM 1340 N N . THR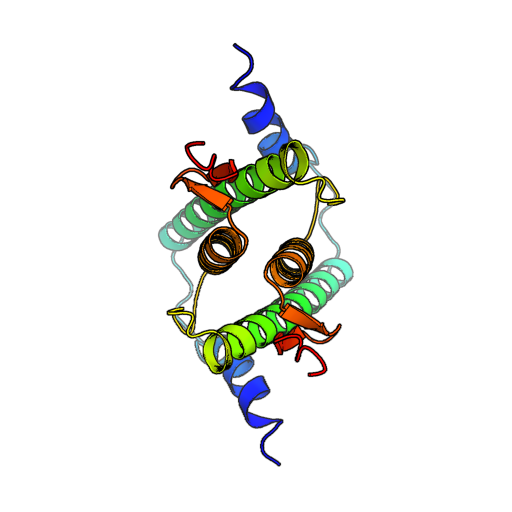 B 1 82 ? -12.867 -6.801 -1.907 1 95.62 82 THR B N 1
ATOM 1341 C CA . THR B 1 82 ? -13.125 -8.203 -1.622 1 95.62 82 THR B CA 1
ATOM 1342 C C . THR B 1 82 ? -12.133 -9.102 -2.365 1 95.62 82 THR B C 1
ATOM 1344 O O . THR B 1 82 ? -11.922 -8.93 -3.568 1 95.62 82 THR B O 1
ATOM 1347 N N . THR B 1 83 ? -11.516 -9.945 -1.701 1 94.75 83 THR B N 1
ATOM 1348 C CA . THR B 1 83 ? -10.406 -10.734 -2.234 1 94.75 83 THR B CA 1
ATOM 1349 C C . THR B 1 83 ? -10.633 -12.219 -1.968 1 94.75 83 THR B C 1
ATOM 1351 O O . THR B 1 83 ? -10.938 -12.617 -0.841 1 94.75 83 THR B O 1
ATOM 1354 N N . TYR B 1 84 ? -10.555 -13.016 -3.012 1 94.25 84 TYR B N 1
ATOM 1355 C CA . TYR B 1 84 ? -10.711 -14.461 -2.898 1 94.25 84 TYR B CA 1
ATOM 1356 C C . TYR B 1 84 ? -9.875 -15.188 -3.943 1 94.25 84 TYR B C 1
ATOM 1358 O O . TYR B 1 84 ? -9.352 -14.562 -4.871 1 94.25 84 TYR B O 1
ATOM 1366 N N . ARG B 1 85 ? -9.648 -16.547 -3.691 1 93.19 85 ARG B N 1
ATOM 1367 C CA . ARG B 1 85 ? -8.844 -17.328 -4.613 1 93.19 85 ARG B CA 1
ATOM 1368 C C . ARG B 1 85 ? -9.602 -17.594 -5.91 1 93.19 85 ARG B C 1
ATOM 1370 O O . ARG B 1 85 ? -10.805 -17.844 -5.895 1 93.19 85 ARG B O 1
ATOM 1377 N N . LYS B 1 86 ? -8.844 -17.531 -6.945 1 86.56 86 LYS B N 1
ATOM 1378 C CA . LYS B 1 86 ? -9.445 -17.906 -8.227 1 86.56 86 LYS B CA 1
ATOM 1379 C C . LYS B 1 86 ? -9.82 -19.391 -8.242 1 86.56 86 LYS B C 1
ATOM 1381 O O . LYS B 1 86 ? -8.984 -20.25 -7.949 1 86.56 86 LYS B O 1
ATOM 1386 N N . VAL B 1 87 ? -10.984 -19.828 -7.98 1 72.69 87 VAL B N 1
ATOM 1387 C CA . VAL B 1 87 ? -11.414 -21.234 -8.062 1 72.69 87 VAL B CA 1
ATOM 1388 C C . VAL B 1 87 ? -11.219 -21.75 -9.484 1 72.69 87 VAL B C 1
ATOM 1390 O O . VAL B 1 87 ? -11.695 -21.141 -10.445 1 72.69 87 VAL B O 1
ATOM 1393 N N . SER B 1 88 ? -10.039 -22.438 -9.836 1 53.94 88 SER B N 1
ATOM 1394 C CA . SER B 1 88 ? -10.031 -23.234 -11.062 1 53.94 88 SER B CA 1
ATOM 1395 C C . SER B 1 88 ? -11.328 -24.016 -11.219 1 53.94 88 SER B C 1
ATOM 1397 O O . SER B 1 88 ? -11.867 -24.531 -10.242 1 53.94 88 SER B O 1
ATOM 1399 N N . ALA B 1 89 ? -12.336 -23.609 -12.039 1 45.53 89 ALA B N 1
ATOM 1400 C CA . ALA B 1 89 ? -13.281 -24.625 -12.5 1 45.53 89 ALA B CA 1
ATOM 1401 C C . ALA B 1 89 ? -12.602 -25.984 -12.664 1 45.53 89 ALA B C 1
ATOM 1403 O O . ALA B 1 89 ? -11.672 -26.125 -13.461 1 45.53 89 ALA B O 1
ATOM 1404 N N . ARG B 1 90 ? -12.336 -26.641 -11.641 1 31.38 90 ARG B N 1
ATOM 1405 C CA . ARG B 1 90 ? -12.281 -28.047 -12.023 1 31.38 90 ARG B CA 1
ATOM 1406 C C . ARG B 1 90 ? -13.539 -28.453 -12.773 1 31.38 90 ARG B C 1
ATOM 1408 O O . ARG B 1 90 ? -14.648 -28.094 -12.391 1 31.38 90 ARG B O 1
#

Radius of gyration: 18.23 Å; Cα contacts (8 Å, |Δi|>4): 142; chains: 2; bounding box: 54×54×40 Å

pLDDT: mean 78.57, std 21.15, range [31.12, 96.19]

Foldseek 3Di:
DPPVPVVCVVVVVVPPPCDDDDDPVRVVVVVVVVVVVVVVVLVVVVCCVVPVVDPADSDHDPVSVVQVVCVVVQWHADPVGDIDGDPPPD/DPPPPVVVVVVVVVPPPCPDDDDPVRVVVVVVVVVVVVVVVLVVVVCCVVPVVDPADSDHDPVSVVQVVCVVVQWHADPVGDIDGDPPPD

Organism: Triticum turgidum subsp. durum (NCBI:txid4567)

Nearest PDB structures (foldseek):
  5zd4-assembly1_D  TM=6.549E-01  e=5.998E-08  Escherichia coli O157:H7
  7vn3-assembly2_B  TM=6.125E-01  e=9.073E-08  Serratia sp. FS14
  7ake-assembly1_A  TM=4.240E-01  e=3.435E+00  Homo sapiens
  4dcz-assembly3_B  TM=4.021E-01  e=4.225E+00  Mycoplasmoides genitalium G37
  5zd4-assembly1_D  TM=7.506E-01  e=3.390E-08  Escherichia coli O157:H7

Solvent-accessible surface area (backbone atoms only — not comparable to full-atom values): 10502 Å² total; per-residue (Å²): 132,76,74,60,57,65,58,47,51,63,53,48,66,72,59,63,70,87,51,78,76,73,49,71,67,54,50,52,49,49,50,52,52,51,53,51,53,50,51,24,48,49,33,33,50,48,24,38,36,76,74,64,69,46,93,63,61,94,84,58,59,68,63,60,53,49,47,54,40,35,44,69,48,48,33,42,65,47,94,71,13,53,33,47,69,62,74,72,82,121,131,75,73,59,57,65,59,46,52,63,53,47,66,68,58,67,62,83,48,78,76,74,49,69,67,54,50,52,50,48,50,53,52,50,52,51,53,49,50,25,47,50,33,33,49,50,24,38,37,74,73,64,70,47,92,65,61,95,83,59,58,68,63,60,53,49,47,54,39,35,45,68,47,47,33,42,65,46,94,71,14,54,34,47,71,60,73,72,82,120